Protein AF-A0A7K1GJ20-F1 (afdb_monomer)

Nearest PDB structures (foldseek):
  3e48-assembly1_A  TM=9.597E-01  e=5.804E-12  Staphylococcus aureus subsp. aureus Mu50
  6ke3-assembly3_E  TM=5.384E-01  e=6.416E-01  Homo sapiens
  4onc-assembly1_B  TM=2.896E-01  e=6.416E-01  Mycobacterium tuberculosis
  2e9c-assembly1_B  TM=3.640E-01  e=2.446E+00  Escherichia coli
  4onc-assembly1_A  TM=3.181E-01  e=3.197E+00  Mycobacterium tuberculosis

Structure (mmCIF, N/CA/C/O backbone):
data_AF-A0A7K1GJ20-F1
#
_entry.id   AF-A0A7K1GJ20-F1
#
loop_
_atom_site.group_PDB
_atom_site.id
_atom_site.type_symbol
_atom_site.label_atom_id
_atom_site.label_alt_id
_a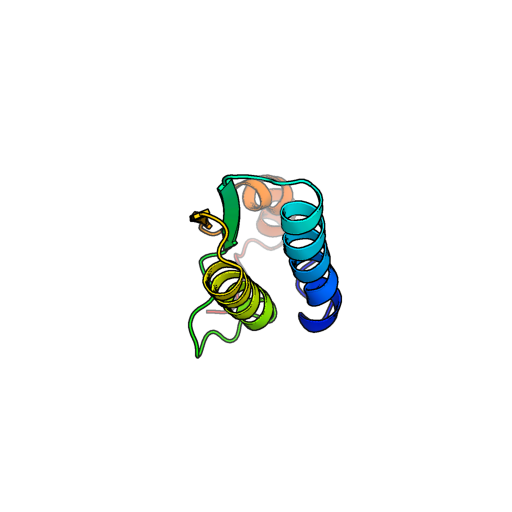tom_site.label_comp_id
_atom_site.label_asym_id
_atom_site.label_entity_id
_atom_site.label_seq_id
_atom_site.pdbx_PDB_ins_code
_atom_site.Cartn_x
_atom_site.Cartn_y
_atom_site.Cartn_z
_atom_site.occupancy
_atom_site.B_iso_or_equiv
_atom_site.auth_seq_id
_atom_site.auth_comp_id
_atom_site.auth_asym_id
_atom_site.auth_atom_id
_atom_site.pdbx_PDB_model_num
ATOM 1 N N . PRO A 1 1 ? 11.761 7.989 -6.947 1.00 42.56 1 PRO A N 1
ATOM 2 C CA . PRO A 1 1 ? 11.283 8.289 -5.569 1.00 42.56 1 PRO A CA 1
ATOM 3 C C . PRO A 1 1 ? 11.483 7.161 -4.529 1.00 42.56 1 PRO A C 1
ATOM 5 O O . PRO A 1 1 ? 11.619 7.474 -3.353 1.00 42.56 1 PRO A O 1
ATOM 8 N N . SER A 1 2 ? 11.500 5.872 -4.914 1.00 47.22 2 SER A N 1
ATOM 9 C CA . SER A 1 2 ? 11.613 4.747 -3.955 1.00 47.22 2 SER A CA 1
ATOM 10 C C . SER A 1 2 ? 13.045 4.381 -3.533 1.00 47.22 2 SER A C 1
ATOM 12 O O . SER A 1 2 ? 13.220 3.671 -2.550 1.00 47.22 2 SER A O 1
ATOM 14 N N . ILE A 1 3 ? 14.064 4.848 -4.257 1.00 49.78 3 ILE A N 1
ATOM 15 C CA . ILE A 1 3 ? 15.478 4.560 -3.951 1.00 49.78 3 ILE A CA 1
ATOM 16 C C . ILE A 1 3 ? 16.024 5.542 -2.893 1.00 49.78 3 ILE A C 1
ATOM 18 O O . ILE A 1 3 ? 16.981 5.242 -2.193 1.00 49.78 3 ILE A O 1
ATOM 22 N N . ILE A 1 4 ? 15.394 6.713 -2.741 1.00 51.28 4 ILE A N 1
ATOM 23 C CA . ILE A 1 4 ? 16.001 7.886 -2.087 1.00 51.28 4 ILE A CA 1
ATOM 24 C C . ILE A 1 4 ? 15.606 8.015 -0.603 1.00 51.28 4 ILE A C 1
ATOM 26 O O . ILE A 1 4 ? 16.249 8.742 0.154 1.00 51.28 4 ILE A O 1
ATOM 30 N N . HIS A 1 5 ? 14.559 7.317 -0.145 1.00 57.06 5 HIS A N 1
ATOM 31 C CA . HIS A 1 5 ? 14.058 7.460 1.224 1.00 57.06 5 HIS A CA 1
ATOM 32 C C . HIS A 1 5 ? 13.846 6.099 1.890 1.00 57.06 5 HIS A C 1
ATOM 34 O O . HIS A 1 5 ? 13.065 5.300 1.375 1.00 57.06 5 HIS A O 1
ATOM 40 N N . PRO A 1 6 ? 14.508 5.829 3.029 1.00 71.94 6 PRO A N 1
ATOM 41 C CA . PRO A 1 6 ? 14.275 4.605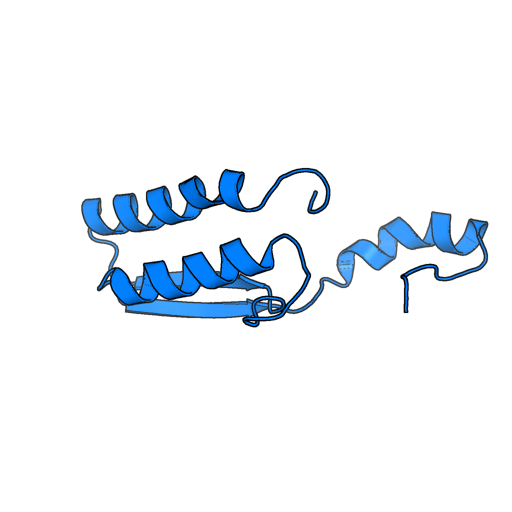 3.778 1.00 71.94 6 PRO A CA 1
ATOM 42 C C . PRO A 1 6 ? 12.831 4.571 4.294 1.00 71.94 6 PRO A C 1
ATOM 44 O O . PRO A 1 6 ? 12.283 5.601 4.694 1.00 71.94 6 PRO A O 1
ATOM 47 N N . SER A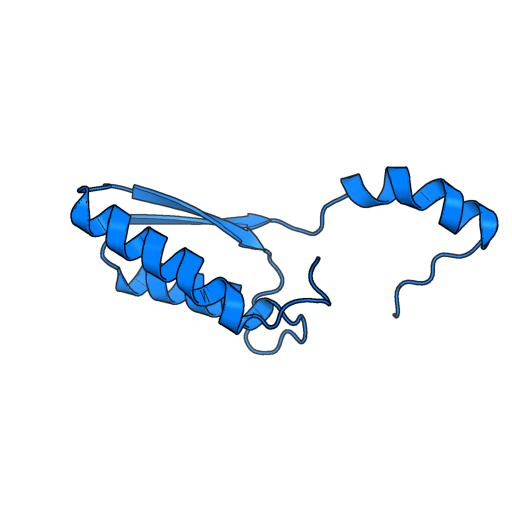 1 7 ? 12.220 3.385 4.286 1.00 76.88 7 SER A N 1
ATOM 48 C CA . SER A 1 7 ? 10.803 3.166 4.621 1.00 76.88 7 SER A CA 1
ATOM 49 C C . SER A 1 7 ? 10.377 3.777 5.956 1.00 76.88 7 SER A C 1
ATOM 51 O O . SER A 1 7 ? 9.266 4.298 6.048 1.00 76.88 7 SER A O 1
ATOM 53 N N . PHE A 1 8 ? 11.266 3.811 6.958 1.00 79.56 8 PHE A N 1
ATOM 54 C CA . PHE A 1 8 ? 10.975 4.400 8.270 1.00 79.56 8 PHE A CA 1
ATOM 55 C C . PHE A 1 8 ? 10.582 5.884 8.202 1.00 79.56 8 PHE A C 1
ATOM 57 O O . PHE A 1 8 ? 9.782 6.335 9.015 1.00 79.56 8 PHE A O 1
ATOM 64 N N . LYS A 1 9 ? 11.086 6.646 7.218 1.00 86.81 9 LYS A N 1
ATOM 65 C CA . LYS A 1 9 ? 10.739 8.070 7.069 1.00 86.81 9 LYS A CA 1
ATOM 66 C C . LYS A 1 9 ? 9.281 8.290 6.669 1.00 86.81 9 LYS A C 1
ATOM 68 O O . LYS A 1 9 ? 8.779 9.386 6.881 1.00 86.81 9 LYS A O 1
ATOM 73 N N . ARG A 1 10 ? 8.617 7.273 6.107 1.00 90.94 10 ARG A N 1
ATOM 74 C CA . ARG A 1 10 ? 7.200 7.346 5.719 1.00 90.94 10 ARG A CA 1
ATOM 75 C C . ARG A 1 10 ? 6.244 6.833 6.784 1.00 90.94 10 ARG A C 1
ATOM 77 O O . ARG A 1 10 ? 5.056 7.107 6.700 1.00 90.94 10 ARG A O 1
ATOM 84 N N . ILE A 1 11 ? 6.733 6.114 7.795 1.00 94.31 11 ILE A N 1
ATOM 85 C CA . ILE A 1 11 ? 5.894 5.594 8.887 1.00 94.31 11 ILE A CA 1
ATOM 86 C C . ILE A 1 11 ? 5.049 6.694 9.557 1.00 94.31 11 ILE A C 1
ATOM 88 O O . ILE A 1 11 ? 3.860 6.450 9.761 1.00 94.31 11 ILE A O 1
ATOM 92 N N . PRO A 1 12 ? 5.565 7.921 9.802 1.00 96.44 12 PRO A N 1
ATOM 93 C CA . PRO A 1 12 ? 4.747 8.997 10.358 1.00 96.44 12 PRO A CA 1
ATOM 94 C C . PRO A 1 12 ? 3.484 9.324 9.546 1.00 96.44 12 PRO A C 1
ATOM 96 O O . PRO A 1 12 ? 2.505 9.789 10.117 1.00 96.44 12 PRO A O 1
ATOM 99 N N . GLU A 1 13 ? 3.463 9.068 8.233 1.00 96.81 13 GLU A N 1
ATOM 100 C CA . GLU A 1 13 ? 2.287 9.324 7.391 1.00 96.81 13 GLU A CA 1
ATOM 101 C C . GLU A 1 13 ? 1.091 8.456 7.814 1.00 96.81 13 GLU A C 1
ATOM 103 O O . GLU A 1 13 ? -0.019 8.967 7.961 1.00 96.81 13 GLU A O 1
ATOM 108 N N . VAL A 1 14 ? 1.310 7.155 8.051 1.00 98.19 14 VAL A N 1
ATOM 109 C CA . VAL A 1 14 ? 0.225 6.235 8.436 1.00 98.19 14 VAL A CA 1
ATOM 110 C C . VAL A 1 14 ? -0.136 6.355 9.921 1.00 98.19 14 VAL A C 1
ATOM 112 O O . VAL A 1 14 ? -1.305 6.208 10.272 1.00 98.19 14 VAL A O 1
ATOM 115 N N . GLU A 1 15 ? 0.826 6.713 10.777 1.00 98.56 15 GLU A N 1
ATOM 116 C CA . GLU A 1 15 ? 0.562 7.080 12.177 1.00 98.56 15 GLU A CA 1
ATOM 117 C C . GLU A 1 15 ? -0.379 8.284 12.268 1.00 98.56 15 GLU A C 1
ATOM 119 O O . GLU A 1 15 ? -1.425 8.223 12.916 1.00 98.56 15 GLU A O 1
ATOM 124 N N . ASN A 1 16 ? -0.050 9.360 11.547 1.00 98.62 16 ASN A N 1
ATOM 125 C CA . ASN A 1 16 ? -0.865 10.570 11.517 1.00 98.62 16 ASN A CA 1
ATOM 126 C C . ASN A 1 16 ? -2.253 10.300 10.925 1.00 98.62 16 ASN A C 1
ATOM 128 O O . ASN A 1 16 ? -3.240 10.815 11.449 1.00 98.62 16 ASN A O 1
ATOM 132 N N . LEU A 1 17 ? -2.344 9.471 9.875 1.00 98.62 17 LEU A N 1
ATOM 133 C CA . LEU A 1 17 ? -3.618 9.041 9.293 1.00 98.62 17 LEU A CA 1
ATOM 134 C C . LEU A 1 17 ? -4.515 8.376 10.342 1.00 98.62 17 LEU A C 1
ATOM 136 O O . LEU A 1 17 ? -5.656 8.796 10.525 1.00 98.62 17 LEU A O 1
ATOM 140 N N . VAL A 1 18 ? -4.009 7.348 11.031 1.00 98.69 18 VAL A N 1
ATOM 141 C CA . VAL A 1 18 ? -4.801 6.586 12.008 1.00 98.69 18 VAL A CA 1
ATOM 142 C C . VAL A 1 18 ? -5.139 7.445 13.224 1.00 98.69 18 VAL A C 1
ATOM 144 O O . VAL A 1 18 ? -6.278 7.410 13.693 1.00 98.69 18 VAL A O 1
ATOM 147 N N . TYR A 1 19 ? -4.197 8.260 13.705 1.00 98.75 19 TYR A N 1
ATOM 148 C CA . TYR A 1 19 ? -4.447 9.198 14.796 1.00 98.75 19 TYR A CA 1
ATOM 149 C C . TYR A 1 19 ? -5.564 10.190 14.443 1.00 98.75 19 TYR A C 1
ATOM 151 O O . TYR A 1 19 ? -6.553 10.286 15.171 1.00 98.75 19 TYR A O 1
ATOM 159 N N . ALA A 1 20 ? -5.454 10.884 13.307 1.00 98.81 20 ALA A N 1
ATOM 160 C CA . ALA A 1 20 ? -6.436 11.879 12.885 1.00 98.81 20 ALA A CA 1
ATOM 161 C C . ALA A 1 20 ? -7.813 11.257 12.611 1.00 98.81 20 ALA A C 1
ATOM 163 O O . ALA A 1 20 ? -8.832 11.839 12.991 1.00 98.81 20 ALA A O 1
ATOM 164 N N . ALA A 1 21 ? -7.845 10.065 12.006 1.00 98.75 21 ALA A N 1
ATOM 165 C CA . ALA A 1 21 ? -9.074 9.322 11.755 1.00 98.75 21 ALA A CA 1
ATOM 166 C C . ALA A 1 21 ? -9.809 8.982 13.060 1.00 98.75 21 ALA A C 1
ATOM 168 O O . ALA A 1 21 ? -11.015 9.208 13.153 1.00 98.75 21 ALA A O 1
ATOM 169 N N . LYS A 1 22 ? -9.078 8.537 14.094 1.00 98.50 22 LYS A N 1
ATOM 170 C CA . LYS A 1 22 ? -9.644 8.300 15.431 1.00 98.50 22 LYS A CA 1
ATOM 171 C C . LYS A 1 22 ? -10.177 9.582 16.061 1.00 98.50 22 LYS A C 1
ATOM 173 O O . LYS A 1 22 ? -11.315 9.602 16.516 1.00 98.50 22 LYS A O 1
ATOM 178 N N . GLN A 1 23 ? -9.370 10.645 16.073 1.00 98.62 23 GLN A N 1
ATOM 179 C CA . GLN A 1 23 ? -9.750 11.920 16.693 1.00 98.62 23 GLN A CA 1
ATOM 180 C C . GLN A 1 23 ? -10.972 12.559 16.024 1.00 98.62 23 GLN A C 1
ATOM 182 O O . GLN A 1 23 ? -11.779 13.195 16.693 1.00 98.62 23 GLN A O 1
ATOM 187 N N . SER A 1 24 ? -11.122 12.369 14.713 1.00 98.56 24 SER A N 1
ATOM 188 C CA . SER A 1 24 ? -12.192 12.990 13.922 1.00 98.56 24 SER A CA 1
ATOM 189 C C . SER A 1 24 ? -13.416 12.088 13.734 1.00 98.56 24 SER A C 1
ATOM 191 O O . SER A 1 24 ? -14.348 12.478 13.037 1.00 98.56 24 SER A O 1
ATOM 193 N N . GLY A 1 25 ? -13.420 10.881 14.311 1.00 98.25 25 GLY A N 1
ATOM 194 C CA . GLY A 1 25 ? -14.538 9.942 14.190 1.00 98.25 25 GLY A CA 1
ATOM 195 C C . GLY A 1 25 ? -14.758 9.410 12.769 1.00 98.25 25 GLY A C 1
ATOM 196 O O . GLY A 1 25 ? -15.898 9.202 12.358 1.00 98.25 25 GLY A O 1
ATOM 197 N N . VAL A 1 26 ? -13.686 9.203 11.996 1.00 98.69 26 VAL A N 1
ATOM 198 C CA . VAL A 1 26 ? -13.783 8.572 10.672 1.00 98.69 26 VAL A CA 1
ATOM 199 C C . VAL A 1 26 ? -14.247 7.128 10.841 1.00 98.69 26 VAL A C 1
ATOM 201 O O . VAL A 1 26 ? -13.595 6.337 11.517 1.00 98.69 26 VAL A O 1
ATOM 204 N N . ALA A 1 27 ? -15.361 6.783 10.197 1.00 98.50 27 ALA A N 1
ATOM 205 C CA . ALA A 1 27 ? -15.971 5.463 10.329 1.00 98.50 27 ALA A CA 1
ATOM 206 C C . ALA A 1 27 ? -15.255 4.373 9.515 1.00 98.50 27 ALA A C 1
ATOM 208 O O . ALA A 1 27 ? -15.224 3.224 9.938 1.00 98.50 27 ALA A O 1
ATOM 209 N N . HIS A 1 28 ? -14.691 4.717 8.352 1.00 98.75 28 HIS A N 1
ATOM 210 C CA . HIS A 1 28 ? -14.081 3.739 7.454 1.00 98.75 28 HIS A CA 1
ATOM 211 C C . HIS A 1 28 ? -12.903 4.325 6.663 1.00 98.75 28 HIS A C 1
ATOM 213 O O . HIS A 1 28 ? -12.989 5.445 6.155 1.00 98.75 28 HIS A O 1
ATOM 219 N N . ILE A 1 29 ? -11.823 3.554 6.505 1.00 98.88 29 ILE A N 1
ATOM 220 C CA . ILE A 1 29 ? -10.627 3.935 5.735 1.00 98.88 29 ILE A CA 1
ATOM 221 C C . ILE A 1 29 ? -10.486 3.046 4.495 1.00 98.88 29 ILE A C 1
ATOM 223 O O . ILE A 1 29 ? -10.452 1.824 4.593 1.00 98.88 29 ILE A O 1
ATOM 227 N N . ILE A 1 30 ? -10.313 3.647 3.317 1.00 98.81 30 ILE A N 1
ATOM 228 C CA . ILE A 1 30 ? -9.823 2.927 2.132 1.00 98.81 30 ILE A CA 1
ATOM 229 C C . ILE A 1 30 ? -8.344 3.267 1.961 1.00 98.81 30 ILE A C 1
ATOM 231 O O . ILE A 1 30 ? -8.002 4.405 1.642 1.00 98.81 30 ILE A O 1
ATOM 235 N N . PHE A 1 31 ? -7.467 2.290 2.187 1.00 98.81 31 PHE A N 1
ATOM 236 C CA . PHE A 1 31 ? -6.022 2.472 2.056 1.00 98.81 31 PHE A CA 1
ATOM 237 C C . PHE A 1 31 ? -5.520 1.867 0.745 1.00 98.81 31 PHE A C 1
ATOM 239 O O . PHE A 1 31 ? -5.756 0.690 0.469 1.00 98.81 31 PHE A O 1
ATOM 246 N N . ILE A 1 32 ? -4.794 2.662 -0.043 1.00 98.50 32 ILE A N 1
ATOM 247 C CA . ILE A 1 32 ? -4.203 2.225 -1.310 1.00 98.50 32 ILE A CA 1
ATOM 248 C C . ILE A 1 32 ? -2.752 1.789 -1.066 1.00 98.50 32 ILE A C 1
ATOM 250 O O . ILE A 1 32 ? -1.835 2.606 -0.983 1.00 98.50 32 ILE A O 1
ATOM 254 N N . GLY A 1 33 ? -2.558 0.482 -0.916 1.00 97.44 33 GLY A N 1
ATOM 255 C CA . GLY A 1 33 ? -1.260 -0.162 -0.744 1.00 97.44 33 GLY A CA 1
ATOM 256 C C . GLY A 1 33 ? -0.642 -0.624 -2.063 1.00 97.44 33 GLY A C 1
ATOM 257 O O . GLY A 1 33 ? -1.290 -0.665 -3.107 1.00 97.44 33 GLY A O 1
ATOM 258 N N . TYR A 1 34 ? 0.625 -1.029 -2.005 1.00 97.56 34 TYR A N 1
ATOM 259 C CA . TYR A 1 34 ? 1.341 -1.626 -3.130 1.00 97.56 34 TYR A CA 1
ATOM 260 C C . TYR A 1 34 ? 1.603 -3.109 -2.865 1.00 97.56 34 TYR A C 1
ATOM 262 O O . TYR A 1 34 ? 1.991 -3.481 -1.763 1.00 97.56 34 TYR A O 1
ATOM 270 N N . TYR A 1 35 ? 1.426 -3.955 -3.880 1.00 97.81 35 TYR A N 1
ATOM 271 C CA . TYR A 1 35 ? 1.457 -5.417 -3.732 1.00 97.81 35 TYR A CA 1
ATOM 272 C C . TYR A 1 35 ? 2.806 -6.031 -3.291 1.00 97.81 35 TYR A C 1
ATOM 274 O O . TYR A 1 35 ? 2.853 -7.213 -2.954 1.00 97.81 35 TYR A O 1
ATOM 282 N N . ALA A 1 36 ? 3.906 -5.271 -3.318 1.00 97.12 36 ALA A N 1
ATOM 283 C CA . ALA A 1 36 ? 5.239 -5.733 -2.928 1.00 97.12 36 ALA A CA 1
ATOM 284 C C . ALA A 1 36 ? 5.454 -5.580 -1.409 1.00 97.12 36 ALA A C 1
ATOM 286 O O . ALA A 1 36 ? 6.295 -4.802 -0.959 1.00 97.12 36 ALA A O 1
ATOM 287 N N . ASP A 1 37 ? 4.640 -6.289 -0.629 1.00 97.50 37 ASP A N 1
ATOM 288 C CA . ASP A 1 37 ? 4.491 -6.160 0.829 1.00 97.50 37 ASP A CA 1
ATOM 289 C C . ASP A 1 37 ? 4.613 -7.501 1.582 1.00 97.50 37 ASP A C 1
ATOM 291 O O . ASP A 1 37 ? 4.335 -7.584 2.781 1.00 97.50 37 ASP A O 1
ATOM 295 N N . GLN A 1 38 ? 5.037 -8.565 0.894 1.00 98.19 38 GLN A N 1
ATOM 296 C CA . GLN A 1 38 ? 5.270 -9.870 1.507 1.00 98.19 38 GLN A CA 1
ATOM 297 C C . GLN A 1 38 ? 6.387 -9.794 2.558 1.00 98.19 38 GLN A C 1
ATOM 299 O O . GLN A 1 38 ? 7.310 -8.989 2.456 1.00 98.19 38 GLN A O 1
ATOM 304 N N . HIS A 1 39 ? 6.337 -10.696 3.542 1.00 97.19 39 HIS A N 1
ATOM 305 C CA . HIS A 1 39 ? 7.266 -10.735 4.680 1.00 97.19 39 HIS A CA 1
ATOM 306 C C . HIS A 1 39 ? 8.753 -10.843 4.295 1.00 97.19 39 HIS A C 1
ATOM 308 O O . HIS A 1 39 ? 9.614 -10.445 5.071 1.00 97.19 39 HIS A O 1
ATOM 314 N N . ASN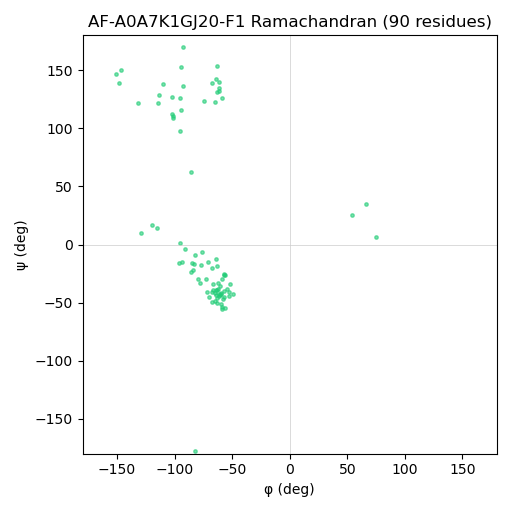 A 1 40 ? 9.051 -11.388 3.116 1.00 97.38 40 ASN A N 1
ATOM 315 C CA . ASN A 1 40 ? 10.395 -11.585 2.578 1.00 97.38 40 ASN A CA 1
ATOM 316 C C . ASN A 1 40 ? 10.659 -10.750 1.312 1.00 97.38 40 ASN A C 1
ATOM 318 O O . ASN A 1 40 ? 11.614 -11.025 0.588 1.00 97.38 40 ASN A O 1
ATOM 322 N N . ASN A 1 41 ? 9.814 -9.759 1.004 1.00 96.25 41 ASN A N 1
ATOM 323 C CA . ASN A 1 41 ? 9.984 -8.950 -0.197 1.00 96.25 41 ASN A CA 1
ATOM 324 C C . ASN A 1 41 ? 11.151 -7.953 -0.018 1.00 96.25 41 ASN A C 1
ATOM 326 O O . ASN A 1 41 ? 11.093 -7.129 0.902 1.00 96.25 41 ASN A O 1
ATOM 330 N N . PRO A 1 42 ? 12.179 -7.966 -0.894 1.00 94.12 42 PRO A N 1
ATOM 331 C CA . PRO A 1 42 ? 13.365 -7.116 -0.757 1.00 94.12 42 PRO A CA 1
ATOM 332 C C . PRO A 1 42 ? 13.123 -5.650 -1.147 1.00 94.12 42 PRO A C 1
ATOM 334 O O . PRO A 1 42 ? 14.008 -4.809 -0.989 1.00 94.12 42 PRO A O 1
ATOM 337 N N . PHE A 1 43 ? 11.945 -5.316 -1.678 1.00 92.56 43 PHE A N 1
ATOM 338 C CA . PHE A 1 43 ? 11.598 -3.946 -2.018 1.00 92.56 43 PHE A CA 1
ATOM 339 C C . PHE A 1 43 ? 11.680 -3.047 -0.782 1.00 92.56 43 PHE A C 1
ATOM 341 O O . PHE A 1 43 ? 11.022 -3.295 0.221 1.00 92.56 43 PHE A O 1
ATOM 348 N N . HIS A 1 44 ? 12.441 -1.953 -0.857 1.00 91.94 44 HIS A N 1
ATOM 349 C CA . HIS A 1 44 ? 12.728 -1.104 0.308 1.00 91.94 44 HIS A CA 1
ATOM 350 C C . HIS A 1 44 ? 11.485 -0.545 1.019 1.00 91.94 44 HIS A C 1
ATOM 352 O O . HIS A 1 44 ? 11.554 -0.243 2.210 1.00 91.94 44 HIS A O 1
ATOM 358 N N . MET A 1 45 ? 10.359 -0.394 0.311 1.00 93.44 45 MET A N 1
ATOM 359 C CA . MET A 1 45 ? 9.093 0.074 0.887 1.00 93.44 45 MET A CA 1
ATOM 360 C C . MET A 1 45 ? 8.185 -1.057 1.395 1.00 93.44 45 MET A C 1
ATOM 362 O O . MET A 1 45 ? 7.156 -0.754 1.997 1.00 93.44 45 MET A O 1
ATOM 366 N N . SER A 1 46 ? 8.552 -2.333 1.222 1.00 95.31 46 SER A N 1
ATOM 367 C CA . SER A 1 46 ? 7.785 -3.467 1.758 1.00 95.31 46 SER A CA 1
ATOM 368 C C . SER A 1 46 ? 7.531 -3.361 3.272 1.00 95.31 46 SER A C 1
ATOM 370 O O . SER A 1 46 ? 6.389 -3.602 3.677 1.00 95.31 46 SER A O 1
ATOM 372 N N . PRO A 1 47 ? 8.474 -2.874 4.120 1.00 95.88 47 PRO A N 1
ATOM 373 C CA . PRO A 1 47 ? 8.211 -2.732 5.551 1.00 95.88 47 PRO A CA 1
ATOM 374 C C . PRO A 1 47 ? 7.142 -1.679 5.857 1.00 95.88 47 PRO A C 1
ATOM 376 O O . PRO A 1 47 ? 6.353 -1.866 6.776 1.00 95.88 47 PRO A O 1
ATOM 379 N N . TYR A 1 48 ? 7.073 -0.596 5.074 1.00 96.44 48 TYR A N 1
ATOM 380 C CA . TYR A 1 48 ? 6.049 0.439 5.246 1.00 96.44 48 TYR A CA 1
ATOM 381 C C . TYR A 1 48 ? 4.648 -0.116 4.968 1.00 96.44 48 TYR A C 1
ATOM 383 O O . TYR A 1 48 ? 3.754 0.054 5.793 1.00 96.44 48 TYR A O 1
ATOM 391 N N . PHE A 1 49 ? 4.454 -0.820 3.847 1.00 97.44 49 PHE A N 1
ATOM 392 C CA . PHE A 1 49 ? 3.144 -1.392 3.513 1.00 97.44 49 PHE A CA 1
ATOM 393 C C . PHE A 1 49 ? 2.735 -2.495 4.496 1.00 97.44 49 PHE A C 1
ATOM 395 O O . PHE A 1 49 ? 1.586 -2.521 4.943 1.00 97.44 49 PHE A O 1
ATOM 402 N N . GLY A 1 50 ? 3.691 -3.332 4.914 1.00 97.81 50 GLY A N 1
ATOM 403 C CA . GLY A 1 50 ? 3.472 -4.335 5.954 1.00 97.81 50 GLY A CA 1
ATOM 404 C C . GLY A 1 50 ? 3.105 -3.726 7.314 1.00 97.81 50 GLY A C 1
ATOM 405 O O . GLY A 1 50 ? 2.245 -4.274 8.010 1.00 97.81 50 GLY A O 1
ATOM 406 N N . TYR A 1 51 ? 3.718 -2.598 7.684 1.00 98.19 51 TYR A N 1
ATOM 407 C CA . TYR A 1 51 ? 3.380 -1.845 8.893 1.00 98.19 51 TYR A CA 1
ATOM 408 C C . TYR A 1 51 ? 1.986 -1.220 8.793 1.00 98.19 51 TYR A C 1
ATOM 410 O O . TYR A 1 51 ? 1.158 -1.436 9.672 1.00 98.19 51 TYR A O 1
ATOM 418 N N . ALA A 1 52 ? 1.694 -0.520 7.693 1.00 98.50 52 ALA A N 1
ATOM 419 C CA . ALA A 1 52 ? 0.421 0.162 7.472 1.00 98.50 52 ALA A CA 1
ATOM 420 C C . ALA A 1 52 ? -0.782 -0.789 7.567 1.00 98.50 52 ALA A C 1
ATOM 422 O O . ALA A 1 52 ? -1.755 -0.482 8.253 1.00 98.50 52 ALA A O 1
ATOM 423 N N . ALA A 1 53 ? -0.695 -1.968 6.939 1.00 98.56 53 ALA A N 1
ATOM 424 C CA . ALA A 1 53 ? -1.751 -2.978 7.010 1.00 98.56 53 ALA A CA 1
ATOM 425 C C . ALA A 1 53 ? -2.025 -3.430 8.457 1.00 98.56 53 ALA A C 1
ATOM 427 O O . ALA A 1 53 ? -3.178 -3.550 8.869 1.00 98.56 53 ALA A O 1
ATOM 428 N N . ARG A 1 54 ? -0.965 -3.638 9.251 1.00 98.69 54 ARG A N 1
ATOM 429 C CA . ARG A 1 54 ? -1.083 -4.042 10.660 1.00 98.69 54 ARG A CA 1
ATOM 430 C C . ARG A 1 54 ? -1.597 -2.902 11.534 1.00 98.69 54 ARG A C 1
ATOM 432 O O . ARG A 1 54 ? -2.459 -3.148 12.368 1.00 98.69 54 ARG A O 1
ATOM 439 N N . LEU A 1 55 ? -1.134 -1.671 11.316 1.00 98.75 55 LEU A N 1
ATOM 440 C CA . LEU A 1 55 ? -1.598 -0.511 12.074 1.00 98.75 55 LEU A CA 1
ATOM 441 C C . LEU A 1 55 ? -3.103 -0.281 11.867 1.00 98.75 55 LEU A C 1
ATOM 443 O O . LEU A 1 55 ? -3.825 -0.109 12.849 1.00 98.75 55 LEU A O 1
ATOM 447 N N . LEU A 1 56 ? -3.590 -0.370 10.622 1.00 98.75 56 LEU A N 1
ATOM 448 C CA . LEU A 1 56 ? -5.026 -0.328 10.313 1.00 98.75 56 LEU A CA 1
ATOM 449 C C . LEU A 1 56 ? -5.789 -1.440 11.044 1.00 98.75 56 LEU A C 1
ATOM 451 O O . LEU A 1 56 ? -6.773 -1.147 11.720 1.00 98.75 56 LEU A O 1
ATOM 455 N N . ALA A 1 57 ? -5.289 -2.680 11.011 1.00 98.62 57 ALA A N 1
ATOM 456 C CA . ALA A 1 57 ? -5.902 -3.799 11.729 1.00 98.62 57 ALA A CA 1
ATOM 457 C C . ALA A 1 57 ? -5.959 -3.585 13.255 1.00 98.62 57 ALA A C 1
ATOM 459 O O . ALA A 1 57 ? -6.934 -3.969 13.895 1.00 98.62 57 ALA A O 1
ATOM 460 N N . THR A 1 58 ? -4.951 -2.934 13.845 1.00 98.69 58 THR A N 1
ATOM 461 C CA . THR A 1 58 ? -4.939 -2.589 15.281 1.00 98.69 58 THR A CA 1
ATOM 462 C C . THR A 1 58 ? -5.713 -1.315 15.621 1.00 98.69 58 THR A C 1
ATOM 464 O O . THR A 1 58 ? -5.889 -0.989 16.795 1.00 98.69 58 THR A O 1
ATOM 467 N N . SER A 1 59 ? -6.161 -0.555 14.619 1.00 98.25 59 SER A N 1
ATOM 468 C CA . SER A 1 59 ? -6.776 0.751 14.852 1.00 98.25 59 SER A CA 1
ATOM 469 C C . SER A 1 59 ? -8.175 0.641 15.462 1.00 98.25 59 SER A C 1
ATOM 471 O O . SER A 1 59 ? -8.557 1.528 16.223 1.00 9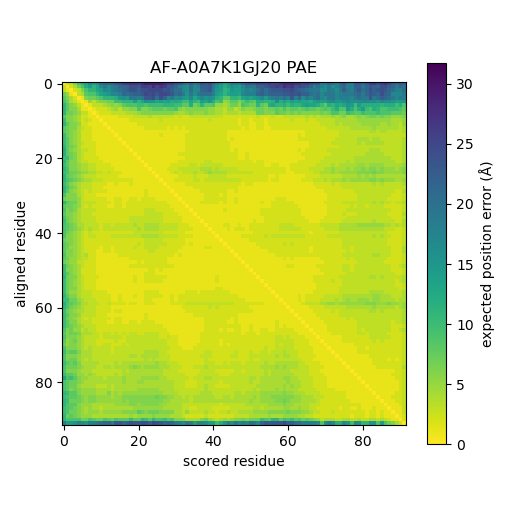8.25 59 SER A O 1
ATOM 473 N N . GLY A 1 60 ? -8.910 -0.435 15.167 1.00 97.88 60 GLY A N 1
ATOM 474 C CA . GLY A 1 60 ? -10.332 -0.566 15.497 1.00 97.88 60 GLY A CA 1
ATOM 475 C C . GLY A 1 60 ? -11.261 0.253 14.591 1.00 97.88 60 GLY A C 1
ATOM 476 O O . GLY A 1 60 ? -12.452 0.315 14.869 1.00 97.88 60 GLY A O 1
ATOM 477 N N . ILE A 1 61 ? -10.732 0.886 13.538 1.00 98.69 61 ILE A N 1
ATOM 478 C CA . ILE A 1 61 ? -11.510 1.552 12.486 1.00 98.69 61 ILE A CA 1
ATOM 479 C C . ILE A 1 61 ? -11.738 0.540 11.360 1.00 98.69 61 ILE A C 1
ATOM 481 O O . ILE A 1 61 ? -10.797 -0.162 10.976 1.00 98.69 61 ILE A O 1
ATOM 485 N N . ASP A 1 62 ? -12.954 0.477 10.812 1.00 98.81 62 ASP A N 1
ATOM 486 C CA . ASP A 1 62 ? -13.226 -0.377 9.656 1.00 98.81 62 ASP A CA 1
ATOM 487 C C . ASP A 1 62 ? -12.364 0.061 8.466 1.00 98.81 62 ASP A C 1
ATOM 489 O O . ASP A 1 62 ? -12.152 1.253 8.221 1.00 98.81 62 ASP A O 1
ATOM 493 N N . TYR A 1 63 ? -11.835 -0.893 7.704 1.00 98.88 63 TYR A N 1
ATOM 494 C CA . TYR A 1 63 ? -10.973 -0.550 6.582 1.00 98.88 63 TYR A CA 1
ATOM 495 C C . TYR A 1 63 ? -11.089 -1.515 5.411 1.00 98.88 63 TYR A C 1
ATOM 497 O O . TYR A 1 63 ? -11.301 -2.716 5.560 1.00 98.88 63 TYR A O 1
ATOM 505 N N . THR A 1 64 ? -10.854 -0.969 4.221 1.00 98.88 64 THR A N 1
ATOM 506 C CA . THR A 1 64 ? -10.621 -1.726 2.994 1.00 98.88 64 THR A CA 1
ATOM 507 C C . THR A 1 64 ? -9.192 -1.471 2.536 1.00 98.88 64 THR A C 1
ATOM 509 O O . THR A 1 64 ? -8.796 -0.331 2.288 1.00 98.88 64 THR A O 1
ATOM 512 N N . TYR A 1 65 ? -8.409 -2.539 2.417 1.00 98.69 65 TYR A N 1
ATOM 513 C CA . TYR A 1 65 ? -7.017 -2.469 1.984 1.00 98.69 65 TYR A CA 1
ATOM 514 C C . TYR A 1 65 ? -6.898 -2.876 0.512 1.00 98.69 65 TYR A C 1
ATOM 516 O O . TYR A 1 65 ? -7.055 -4.047 0.166 1.00 98.69 65 TYR A O 1
ATOM 524 N N . VAL A 1 66 ? -6.621 -1.912 -0.367 1.00 98.75 66 VAL A N 1
ATOM 525 C CA . VAL A 1 66 ? -6.545 -2.122 -1.819 1.00 98.75 66 VAL A CA 1
ATOM 526 C C . VAL A 1 66 ? -5.084 -2.183 -2.242 1.00 98.75 66 VAL A C 1
ATOM 528 O O . VAL A 1 66 ? -4.378 -1.182 -2.181 1.00 98.75 66 VAL A O 1
ATOM 531 N N . ARG A 1 67 ? -4.619 -3.352 -2.689 1.00 98.44 67 ARG A N 1
ATOM 532 C CA . ARG A 1 67 ? -3.242 -3.549 -3.173 1.00 98.44 67 ARG A CA 1
ATOM 533 C C . ARG A 1 67 ? -3.193 -3.379 -4.684 1.00 98.44 67 ARG A C 1
ATOM 535 O O . ARG A 1 67 ? -3.773 -4.187 -5.405 1.00 98.44 67 ARG A O 1
ATOM 542 N N . MET A 1 68 ? -2.477 -2.365 -5.160 1.00 98.19 68 MET A N 1
ATOM 543 C CA . MET A 1 68 ? -2.242 -2.162 -6.591 1.00 98.19 68 MET A CA 1
ATOM 544 C C . MET A 1 68 ? -0.923 -2.787 -7.058 1.00 98.19 68 MET A C 1
ATOM 546 O O . MET A 1 68 ? 0.030 -2.936 -6.285 1.00 98.19 68 MET A O 1
ATOM 550 N N . ALA A 1 69 ? -0.887 -3.148 -8.339 1.00 97.94 69 ALA A N 1
ATOM 551 C CA . ALA A 1 69 ? 0.303 -3.631 -9.030 1.00 97.94 69 ALA A CA 1
ATOM 552 C C . ALA A 1 69 ? 1.200 -2.468 -9.499 1.00 97.94 69 ALA A C 1
ATOM 554 O O . ALA A 1 69 ? 0.915 -1.296 -9.249 1.00 97.94 69 ALA A O 1
ATOM 555 N N . MET A 1 70 ? 2.297 -2.799 -10.184 1.00 96.56 70 MET A N 1
ATOM 556 C CA . MET A 1 70 ? 3.207 -1.822 -10.788 1.00 96.56 70 MET A CA 1
ATOM 557 C C . MET A 1 70 ? 2.497 -0.971 -11.847 1.00 96.56 70 MET A C 1
ATOM 559 O O . MET A 1 70 ? 1.789 -1.499 -12.702 1.00 96.56 70 MET A O 1
ATOM 563 N N . TYR A 1 71 ? 2.712 0.343 -11.809 1.00 95.50 71 TYR A N 1
ATOM 564 C CA . TYR A 1 71 ? 2.146 1.257 -12.798 1.00 95.50 71 TYR A CA 1
ATOM 565 C C . TYR A 1 71 ? 2.761 1.050 -14.183 1.00 95.50 71 TYR A C 1
ATOM 567 O O . TYR A 1 71 ? 3.977 0.909 -14.312 1.00 95.50 71 TYR A O 1
ATOM 575 N N . MET A 1 72 ? 1.921 1.106 -15.219 1.00 97.56 72 MET A N 1
ATOM 576 C CA . MET A 1 72 ? 2.363 1.111 -16.618 1.00 97.56 72 MET A CA 1
ATOM 577 C C . MET A 1 72 ? 2.703 2.518 -17.118 1.00 97.56 72 MET A C 1
ATOM 579 O O . MET A 1 72 ? 3.492 2.661 -18.049 1.00 97.56 72 MET A O 1
ATOM 583 N N . ASP A 1 73 ? 2.150 3.560 -16.496 1.00 97.19 73 ASP A N 1
ATOM 584 C CA . ASP A 1 73 ? 2.357 4.964 -16.859 1.00 97.19 73 ASP A CA 1
ATOM 585 C C . ASP A 1 73 ? 3.836 5.348 -17.027 1.00 97.19 73 ASP A C 1
ATOM 587 O O . ASP A 1 73 ? 4.148 5.993 -18.032 1.00 97.19 73 ASP A O 1
ATOM 591 N N . PRO A 1 74 ? 4.774 4.918 -16.148 1.00 95.81 74 PRO A N 1
ATOM 592 C CA . PRO A 1 74 ? 6.191 5.248 -16.291 1.00 95.81 74 PRO A CA 1
ATOM 593 C C . PRO A 1 74 ? 6.849 4.699 -17.563 1.00 95.81 74 PRO A C 1
ATOM 595 O O . PRO A 1 74 ? 7.887 5.219 -17.962 1.00 95.81 74 PRO A O 1
ATOM 598 N N . LEU A 1 75 ? 6.261 3.696 -18.229 1.00 96.44 75 LEU A N 1
ATOM 599 C CA . LEU A 1 75 ? 6.825 3.129 -19.457 1.00 96.44 75 LEU A CA 1
ATOM 600 C C . LEU A 1 75 ? 6.841 4.153 -20.597 1.00 96.44 75 LEU A C 1
ATOM 602 O O . LEU A 1 75 ? 7.841 4.256 -21.299 1.00 96.44 75 LEU A O 1
ATOM 606 N N . LYS A 1 76 ? 5.773 4.950 -20.760 1.00 97.75 76 LYS A N 1
ATOM 607 C CA . LYS A 1 76 ? 5.649 5.931 -21.855 1.00 97.75 76 LYS A CA 1
ATOM 608 C C . LYS A 1 76 ? 6.774 6.980 -21.869 1.00 97.75 76 LYS A C 1
ATOM 610 O O . LYS A 1 76 ? 7.434 7.093 -22.900 1.00 97.75 76 LYS A O 1
ATOM 615 N N . PRO A 1 77 ? 7.036 7.735 -20.782 1.00 97.38 77 PRO A N 1
ATOM 616 C CA . PRO A 1 77 ? 8.128 8.706 -20.759 1.00 97.38 77 PRO A CA 1
ATOM 617 C C . PRO A 1 77 ? 9.517 8.054 -20.731 1.00 97.38 77 PRO A C 1
ATOM 619 O O . PRO A 1 77 ? 10.493 8.741 -21.007 1.00 97.38 77 PRO A O 1
ATOM 622 N N . TYR A 1 78 ? 9.621 6.754 -20.425 1.00 97.31 78 TYR A N 1
ATOM 623 C CA . TYR A 1 78 ? 10.888 6.017 -20.449 1.00 97.31 78 TYR A CA 1
ATOM 624 C C . TYR A 1 78 ? 11.276 5.514 -21.853 1.00 97.31 78 TYR A C 1
ATOM 626 O O . TYR A 1 78 ? 12.444 5.218 -22.105 1.00 97.31 78 TYR A O 1
ATOM 634 N N . LEU A 1 79 ? 10.328 5.479 -22.803 1.00 98.19 79 LEU A N 1
ATOM 635 C CA . LEU A 1 79 ? 10.573 5.033 -24.181 1.00 98.19 79 LEU A CA 1
ATOM 636 C C . LEU A 1 79 ? 11.744 5.746 -24.882 1.00 98.19 79 LEU A C 1
ATOM 638 O O . LEU A 1 79 ? 12.529 5.037 -25.508 1.00 98.19 79 LEU A O 1
ATOM 642 N N . PRO A 1 80 ? 11.925 7.083 -24.810 1.00 98.50 80 PRO A N 1
ATOM 643 C CA . PRO A 1 80 ? 13.052 7.746 -25.470 1.00 98.50 80 PRO A CA 1
ATOM 644 C C . PRO A 1 80 ? 14.419 7.210 -25.027 1.00 98.50 80 PRO A C 1
ATOM 646 O O . PRO A 1 80 ? 15.296 6.997 -25.862 1.00 98.50 80 PRO A O 1
ATOM 649 N N . GLU A 1 81 ? 14.590 6.930 -23.732 1.00 98.19 81 GLU A N 1
ATOM 650 C CA . GLU A 1 81 ? 15.834 6.371 -23.194 1.00 98.19 81 GLU A CA 1
ATOM 651 C C . GLU A 1 81 ? 16.032 4.918 -23.645 1.00 98.19 81 GLU A C 1
ATOM 653 O O . GLU A 1 81 ? 17.108 4.555 -24.122 1.00 98.19 81 GLU A O 1
ATOM 658 N N . LEU A 1 82 ? 14.973 4.102 -23.576 1.00 98.19 82 LEU A N 1
ATOM 659 C CA . LEU A 1 82 ? 14.995 2.712 -24.041 1.00 98.19 82 LEU A CA 1
ATOM 660 C C . LEU A 1 82 ? 15.325 2.602 -25.535 1.00 98.19 82 LEU A C 1
ATOM 662 O O . LEU A 1 82 ? 16.113 1.740 -25.924 1.00 98.19 82 LEU A O 1
ATOM 666 N N . MET A 1 83 ? 14.754 3.483 -26.363 1.00 98.06 83 MET A N 1
ATOM 667 C CA . MET A 1 83 ? 15.049 3.556 -27.796 1.00 98.06 83 MET A CA 1
ATOM 668 C C . MET A 1 83 ? 16.507 3.944 -28.039 1.00 98.06 83 MET A C 1
ATOM 670 O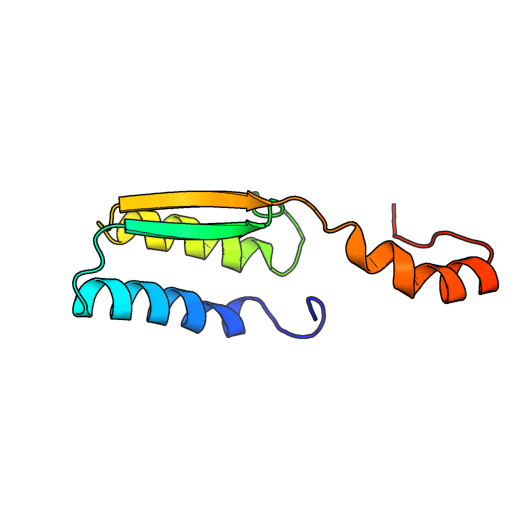 O . MET A 1 83 ? 17.167 3.306 -28.850 1.00 98.06 83 MET A O 1
ATOM 674 N N . ASN A 1 84 ? 17.042 4.922 -27.299 1.00 98.38 84 ASN A N 1
ATOM 675 C CA . ASN A 1 84 ? 18.451 5.305 -27.401 1.00 98.38 84 ASN A CA 1
ATOM 676 C C . ASN A 1 84 ? 19.393 4.138 -27.031 1.00 98.38 84 ASN A C 1
ATOM 678 O O . ASN A 1 84 ? 20.361 3.861 -27.740 1.00 98.38 84 ASN A O 1
ATOM 682 N N . MET A 1 85 ? 19.081 3.395 -25.963 1.00 98.12 85 MET A N 1
ATOM 683 C CA . MET A 1 85 ? 19.872 2.236 -25.519 1.00 98.12 85 MET A CA 1
ATOM 684 C C . MET A 1 85 ? 19.660 0.970 -26.361 1.00 98.12 85 MET A C 1
ATOM 686 O O . MET A 1 85 ? 20.472 0.046 -26.278 1.00 98.12 85 MET A O 1
ATOM 690 N N . HIS A 1 86 ? 18.571 0.906 -27.135 1.00 97.75 86 HIS A N 1
ATOM 691 C CA . HIS A 1 86 ? 18.101 -0.277 -27.866 1.00 97.75 86 HIS A CA 1
ATOM 692 C C . HIS A 1 86 ? 17.917 -1.525 -26.979 1.00 97.75 86 HIS A C 1
ATOM 694 O O . HIS A 1 86 ? 18.037 -2.658 -27.450 1.00 97.75 86 HIS A O 1
ATOM 700 N N . LYS A 1 87 ? 17.680 -1.338 -25.673 1.00 96.69 87 LYS A N 1
ATOM 701 C CA . LYS A 1 87 ? 17.663 -2.410 -24.663 1.00 96.69 87 LYS A CA 1
ATOM 702 C C . LYS A 1 87 ? 16.718 -2.069 -23.514 1.00 96.69 87 LYS A C 1
ATOM 704 O O . LYS A 1 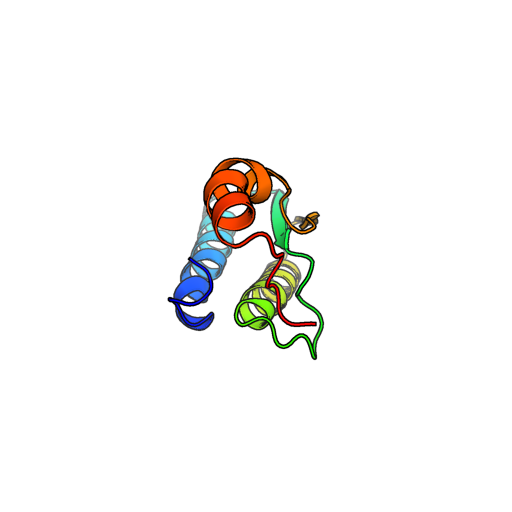87 ? 16.633 -0.916 -23.105 1.00 96.69 87 LYS A O 1
ATOM 709 N N . LEU A 1 88 ? 16.080 -3.094 -22.950 1.00 97.00 88 LEU A N 1
ATOM 710 C CA . LEU A 1 88 ? 15.398 -3.037 -21.655 1.00 97.00 88 LEU A CA 1
ATOM 711 C C . LEU A 1 88 ? 16.356 -3.5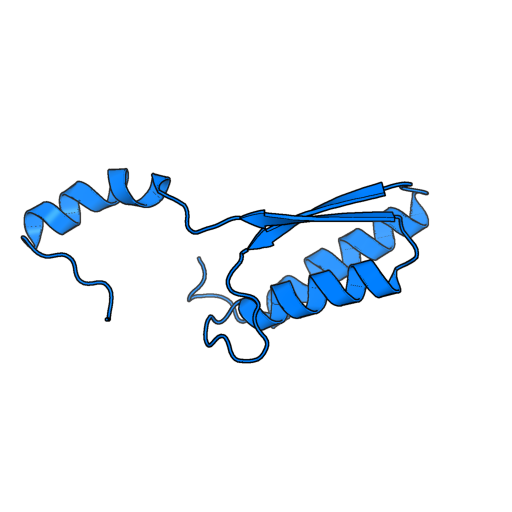40 -20.570 1.00 97.00 88 LEU A C 1
ATOM 713 O O . LEU A 1 88 ? 16.903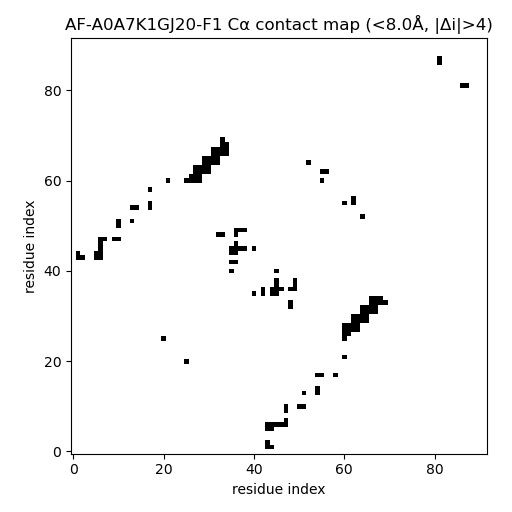 -4.631 -20.706 1.00 97.00 88 LEU A O 1
ATOM 717 N N . ILE A 1 89 ? 16.568 -2.747 -19.518 1.00 95.50 89 ILE A N 1
ATOM 718 C CA . ILE A 1 89 ? 17.670 -2.952 -18.559 1.00 95.50 89 ILE A CA 1
ATOM 719 C C . ILE A 1 89 ? 17.219 -3.186 -17.111 1.00 95.50 89 ILE A C 1
ATOM 721 O O . ILE A 1 89 ? 18.021 -3.047 -16.189 1.00 95.50 89 ILE A O 1
ATOM 725 N N . TYR A 1 90 ? 15.946 -3.518 -16.877 1.00 94.44 90 TYR A N 1
ATOM 726 C CA . TYR A 1 90 ? 15.537 -3.938 -15.537 1.00 94.44 90 TYR A CA 1
ATOM 727 C C . TYR A 1 90 ? 16.306 -5.211 -15.146 1.00 94.44 90 TYR A C 1
ATOM 729 O O . TYR A 1 90 ? 16.393 -6.124 -15.970 1.00 94.44 90 TYR A O 1
ATOM 737 N N . PRO A 1 91 ? 16.890 -5.276 -13.935 1.00 92.50 91 PRO A N 1
ATOM 738 C CA . PRO A 1 91 ? 17.607 -6.465 -13.493 1.00 92.50 91 PRO A CA 1
ATOM 739 C C . PRO A 1 91 ? 16.630 -7.643 -13.406 1.00 92.50 91 PRO A C 1
ATOM 741 O O . PRO A 1 91 ? 15.536 -7.488 -12.859 1.00 92.50 91 PRO A O 1
ATOM 744 N N . ALA A 1 92 ? 17.024 -8.775 -13.995 1.00 62.75 92 ALA A N 1
ATOM 745 C CA . ALA A 1 92 ? 16.278 -10.031 -13.949 1.00 62.75 92 ALA A CA 1
ATOM 746 C C . ALA A 1 92 ? 16.336 -10.678 -12.560 1.00 62.75 92 ALA A C 1
ATOM 748 O O . ALA A 1 92 ? 17.383 -10.527 -11.886 1.00 62.75 92 ALA A O 1
#

Organism: NCBI:txid2608631

Foldseek 3Di:
DQVPDAQVVCLVVLVVVLVVCVVVVPQEEEAEAAPQQDPPRPRRNNVNRVVSVVCVVVSPHHYDYHHDYDDPVVVVVCVVVCVVVVDDDDDD

Mean predicted aligned error: 3.82 Å

pLDDT: mean 93.64, std 11.98, range [42.56, 98.88]

InterPro domains:
  IPR016040 NAD(P)-binding domain [PF13460] (14-74)
  IPR036291 NAD(P)-binding domain superfamily [SSF51735] (11-87)
  IPR052718 NmrA-type domain-containing oxidoreductase [PTHR47129] (9-92)

Secondary structure (DSSP, 8-state):
--SSS-GGGGHHHHHHHHHHHHHTT--EEEEEEES---TT---TTHHHHHHHHHHHHHH-SEEEEEEE---STTHHHHHHHHHHHTS-----

Solvent-accessible surface area (backbone atoms only — not comparable to full-atom values): 5700 Å² total; per-residue (Å²): 123,74,89,81,53,67,32,75,78,53,46,62,59,54,52,51,50,55,51,50,33,63,78,69,65,53,69,67,44,80,45,85,43,54,65,62,33,54,98,83,44,85,51,66,53,9,65,39,43,44,46,47,58,48,51,48,70,71,61,81,46,49,71,47,82,44,66,41,78,86,77,66,73,67,53,66,81,44,43,67,58,33,61,75,66,73,51,88,80,77,83,130

Radius of gyration: 16.9 Å; Cα contacts (8 Å, |Δi|>4): 80; chains: 1; bounding box: 36×25×45 Å

Sequence (92 aa):
PSIIHPSFKRIPEVENLVYAAKQSGVAHIIFIGYYADQHNNPFHMSPYFGYAARLLATSGIDYTYVRMAMYMDPLKPYLPELMNMHKLIYPA